Protein AF-A0A1B6HG08-F1 (afdb_monomer)

InterPro domains:
  IPR019142 Dymeclin [PTHR12895] (1-104)

Solvent-accessible surface area (backbone atoms only — not comparable to full-atom values): 7081 Å² total; per-residue (Å²): 114,74,76,80,47,60,74,77,52,55,83,44,61,81,38,80,91,38,37,59,60,51,52,38,52,47,54,52,39,53,51,55,50,54,62,62,67,71,46,96,71,84,64,86,49,64,68,62,50,48,53,49,51,57,58,50,56,74,71,53,68,71,82,76,46,72,78,76,76,81,88,75,82,72,85,78,75,65,96,60,57,58,79,56,49,53,63,50,52,52,50,50,47,62,70,68,62,81,61,86,83,58,76,86,75,58,79,85,126

Radius of gyration: 30.56 Å; Cα contacts (8 Å, |Δi|>4): 33; chains: 1; bounding box: 68×30×74 Å

Structure (mmCIF, N/CA/C/O backbone):
data_AF-A0A1B6HG08-F1
#
_entry.id   AF-A0A1B6HG08-F1
#
loop_
_atom_site.group_PDB
_atom_site.id
_atom_site.type_symbol
_atom_site.label_atom_id
_atom_site.label_alt_id
_atom_site.label_comp_id
_atom_site.label_asym_id
_atom_site.label_entity_id
_atom_site.label_seq_id
_atom_site.pdbx_PDB_ins_code
_atom_site.Cartn_x
_atom_site.Cartn_y
_atom_site.Cartn_z
_atom_site.occupancy
_atom_site.B_iso_or_equiv
_atom_site.auth_seq_id
_atom_site.auth_comp_id
_atom_site.auth_asym_id
_atom_site.auth_atom_id
_atom_site.pdbx_PDB_model_num
ATOM 1 N N . THR A 1 1 ? -8.265 16.371 12.801 1.00 56.09 1 THR A N 1
ATOM 2 C CA . THR A 1 1 ? -7.610 15.040 12.793 1.00 56.09 1 THR A CA 1
ATOM 3 C C . THR A 1 1 ? -7.987 14.287 11.524 1.00 56.09 1 THR A C 1
ATOM 5 O O . THR A 1 1 ? -9.063 14.560 11.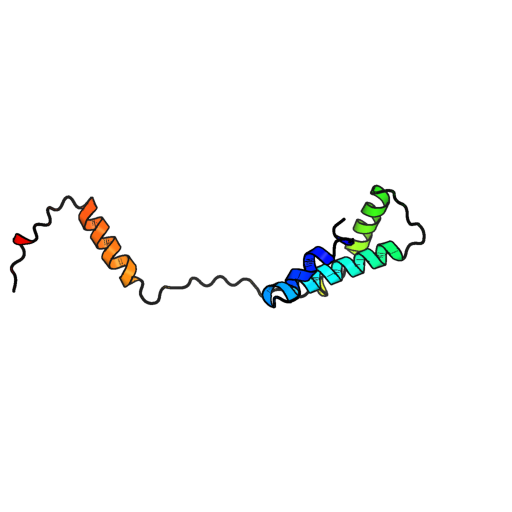004 1.00 56.09 1 THR A O 1
ATOM 8 N N . LEU A 1 2 ? -7.140 13.380 11.009 1.00 61.50 2 LEU A N 1
ATOM 9 C CA . LEU A 1 2 ? -7.411 12.582 9.790 1.00 61.50 2 LEU A CA 1
ATOM 10 C C . LEU A 1 2 ? -8.718 11.769 9.856 1.00 61.50 2 LEU A C 1
ATOM 12 O O . LEU A 1 2 ? -9.329 11.545 8.819 1.00 61.50 2 LEU A O 1
ATOM 16 N N . LEU A 1 3 ? -9.183 11.434 11.067 1.00 65.19 3 LEU A N 1
ATOM 17 C CA . LEU A 1 3 ? -10.488 10.813 11.350 1.00 65.19 3 LEU A CA 1
ATOM 18 C C . LEU A 1 3 ? -11.661 11.466 10.594 1.00 65.19 3 LEU A C 1
ATOM 20 O O . LEU A 1 3 ? -12.536 10.767 10.101 1.00 65.19 3 LEU A O 1
ATOM 24 N N . TYR A 1 4 ? -11.644 12.795 10.448 1.00 66.06 4 TYR A N 1
ATOM 25 C CA . TYR A 1 4 ? -12.729 13.555 9.815 1.00 66.06 4 TYR A CA 1
ATOM 26 C C . TYR A 1 4 ? -12.469 13.896 8.341 1.00 66.06 4 TYR A C 1
ATOM 28 O O . TYR A 1 4 ? -13.298 14.527 7.698 1.00 66.06 4 TYR A O 1
ATOM 36 N N . LYS A 1 5 ? -11.314 13.509 7.784 1.00 79.75 5 LYS A N 1
ATOM 37 C CA . LYS A 1 5 ? -10.897 13.862 6.417 1.00 79.75 5 LYS A CA 1
ATOM 38 C C . LYS A 1 5 ? -10.975 12.668 5.460 1.00 79.75 5 LYS A C 1
ATOM 40 O O . LYS A 1 5 ? -10.092 12.494 4.625 1.00 79.75 5 LYS A O 1
ATOM 45 N N . ARG A 1 6 ? -12.034 11.854 5.557 1.00 77.69 6 ARG A N 1
ATOM 46 C CA . ARG A 1 6 ? -12.220 10.649 4.716 1.00 77.69 6 ARG A CA 1
ATOM 47 C C . ARG A 1 6 ? -12.223 10.961 3.218 1.00 77.69 6 ARG A C 1
ATOM 49 O O . ARG A 1 6 ? -11.655 10.200 2.445 1.00 77.69 6 ARG A O 1
ATOM 56 N N . GLN A 1 7 ? -12.746 12.128 2.848 1.00 84.44 7 GLN A N 1
ATOM 57 C CA . GLN A 1 7 ? -12.769 12.645 1.476 1.00 84.44 7 GLN A CA 1
ATOM 58 C C . GLN A 1 7 ? -11.387 12.724 0.805 1.00 84.44 7 GLN A C 1
ATOM 60 O O . GLN A 1 7 ? -11.285 12.654 -0.412 1.00 84.44 7 GLN A O 1
ATOM 65 N N . VAL A 1 8 ? -10.296 12.815 1.578 1.00 87.81 8 VAL A N 1
ATOM 66 C CA . VAL A 1 8 ? -8.929 12.810 1.023 1.00 87.81 8 VAL A CA 1
ATOM 67 C C . VAL A 1 8 ? -8.604 11.472 0.348 1.00 87.81 8 VAL A C 1
ATOM 69 O O . VAL A 1 8 ? -7.777 11.430 -0.556 1.00 87.81 8 VAL A O 1
ATOM 72 N N . PHE A 1 9 ? -9.268 10.387 0.755 1.00 86.50 9 PHE A N 1
ATOM 73 C CA . PHE A 1 9 ? -9.046 9.048 0.214 1.00 86.50 9 PHE A CA 1
ATOM 74 C C . PHE A 1 9 ? -10.009 8.675 -0.920 1.00 86.50 9 PHE A C 1
ATOM 76 O O . PHE A 1 9 ? -9.778 7.671 -1.587 1.00 86.50 9 PHE A O 1
ATOM 83 N N . GLU A 1 10 ? -11.064 9.461 -1.166 1.00 85.06 10 GLU A N 1
ATOM 84 C CA . GLU A 1 10 ? -12.058 9.190 -2.219 1.00 85.06 10 GLU A CA 1
ATOM 85 C C . GLU A 1 10 ? -11.455 9.043 -3.623 1.00 85.06 10 GLU A C 1
ATOM 87 O O . GLU A 1 10 ? -11.799 8.065 -4.290 1.00 85.06 10 GLU A O 1
ATOM 92 N N . PRO A 1 11 ? -10.513 9.904 -4.071 1.00 88.88 11 PRO A N 1
ATOM 93 C CA . PRO A 1 11 ? -9.940 9.786 -5.414 1.00 88.88 11 PRO A CA 1
ATOM 94 C C . PRO A 1 11 ? -9.224 8.454 -5.656 1.00 88.88 11 PRO A C 1
ATOM 96 O O . PRO A 1 11 ? -9.160 7.977 -6.784 1.00 88.88 11 PRO A O 1
ATOM 99 N N . PHE A 1 12 ? -8.701 7.840 -4.595 1.00 87.50 12 PHE A N 1
ATOM 100 C CA . PHE A 1 12 ? -7.910 6.618 -4.681 1.00 87.50 12 PHE A CA 1
ATOM 101 C C . PHE A 1 12 ? -8.772 5.347 -4.617 1.00 87.50 12 PHE A C 1
ATOM 103 O O . PHE A 1 12 ? -8.273 4.264 -4.899 1.00 87.50 12 PHE A O 1
ATOM 110 N N . GLN A 1 13 ? -10.064 5.442 -4.265 1.00 82.75 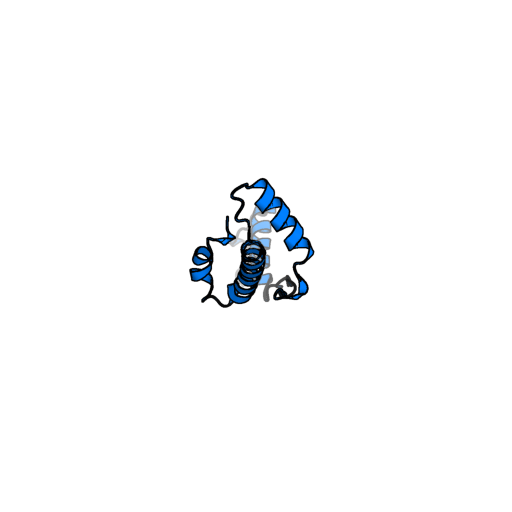13 GLN A N 1
ATOM 111 C CA . GLN A 1 13 ? -10.939 4.267 -4.104 1.00 82.75 13 GLN A CA 1
ATOM 112 C C . GLN A 1 13 ? -11.142 3.487 -5.405 1.00 82.75 13 GLN A C 1
ATOM 114 O O . GLN A 1 13 ? -11.381 2.279 -5.375 1.00 82.75 13 GLN A O 1
ATOM 119 N N . GLN A 1 14 ? -11.073 4.184 -6.540 1.00 85.44 14 GLN A N 1
ATOM 120 C CA . GLN A 1 14 ? -11.280 3.582 -7.854 1.00 85.44 14 GLN A CA 1
ATOM 121 C C . GLN A 1 14 ? -10.031 2.887 -8.399 1.00 85.44 14 GLN A C 1
ATOM 123 O O . GLN A 1 14 ? -10.146 2.110 -9.342 1.00 85.44 14 GLN A O 1
ATOM 128 N N . ASP A 1 15 ? -8.860 3.134 -7.812 1.00 90.88 15 ASP A N 1
ATOM 129 C CA . ASP A 1 15 ? -7.612 2.525 -8.250 1.00 90.88 15 ASP A CA 1
ATOM 130 C C . ASP A 1 15 ? -7.413 1.166 -7.549 1.00 90.88 15 ASP A C 1
ATOM 132 O O . ASP A 1 15 ? -7.272 1.119 -6.318 1.00 90.88 15 ASP A O 1
ATOM 136 N N . PRO A 1 16 ? -7.370 0.049 -8.303 1.00 89.19 16 PRO A N 1
ATOM 137 C CA . PRO A 1 16 ? -7.111 -1.278 -7.751 1.00 89.19 16 PRO A CA 1
ATOM 138 C C . PRO A 1 16 ? -5.831 -1.356 -6.909 1.00 89.19 16 PRO A C 1
ATOM 140 O O . PRO A 1 16 ? -5.790 -2.128 -5.953 1.00 89.19 16 PRO A O 1
ATOM 143 N N . ALA A 1 17 ? -4.810 -0.546 -7.214 1.00 88.06 17 ALA A N 1
ATOM 144 C CA . ALA A 1 17 ? -3.548 -0.530 -6.479 1.00 88.06 17 ALA A CA 1
ATOM 145 C C . ALA A 1 17 ? -3.698 -0.020 -5.035 1.00 88.06 17 ALA A C 1
ATOM 147 O O . ALA A 1 17 ? -2.919 -0.403 -4.162 1.00 88.06 17 ALA A O 1
ATOM 148 N N . PHE A 1 18 ? -4.703 0.819 -4.762 1.00 90.50 18 PHE A N 1
ATOM 149 C CA . PHE A 1 18 ? -4.911 1.424 -3.444 1.00 90.50 18 PHE A CA 1
ATOM 150 C C . PHE A 1 18 ? -6.083 0.821 -2.665 1.00 90.50 18 PHE A C 1
ATOM 152 O O . PHE A 1 18 ? -6.240 1.143 -1.485 1.00 90.50 18 PHE A O 1
ATOM 159 N N . GLN A 1 19 ? -6.882 -0.071 -3.263 1.00 89.88 19 GLN A N 1
ATOM 160 C CA . GLN A 1 19 ? -8.092 -0.603 -2.624 1.00 89.88 19 GLN A CA 1
ATOM 161 C C . GLN A 1 19 ? -7.838 -1.210 -1.240 1.00 89.88 19 GLN A C 1
ATOM 163 O O . GLN A 1 19 ? -8.520 -0.839 -0.284 1.00 89.88 19 GLN A O 1
ATOM 168 N N . ASP A 1 20 ? -6.839 -2.084 -1.100 1.00 90.88 20 ASP A N 1
ATOM 169 C CA . ASP A 1 20 ? -6.536 -2.734 0.183 1.00 90.88 20 ASP A CA 1
ATOM 170 C C . ASP A 1 20 ? -6.055 -1.729 1.245 1.00 90.88 20 ASP A C 1
ATOM 172 O O . ASP A 1 20 ? -6.466 -1.793 2.407 1.00 90.88 20 ASP A O 1
ATOM 176 N N . VAL A 1 21 ? -5.232 -0.750 0.848 1.00 92.00 21 VAL A N 1
ATOM 177 C CA . VAL A 1 21 ? -4.750 0.322 1.740 1.00 92.00 21 VAL A CA 1
ATOM 178 C C . VAL A 1 21 ? -5.915 1.177 2.227 1.00 92.00 21 VAL A C 1
ATOM 180 O O . VAL A 1 21 ? -6.031 1.448 3.422 1.00 92.00 21 VAL A O 1
ATOM 183 N N . ILE A 1 22 ? -6.809 1.577 1.326 1.00 91.81 22 ILE A N 1
ATOM 184 C CA . ILE A 1 22 ? -7.948 2.432 1.662 1.00 91.81 22 ILE A CA 1
ATOM 185 C C . ILE A 1 22 ? -8.959 1.684 2.528 1.00 91.81 22 ILE A C 1
ATOM 187 O O . ILE A 1 22 ? -9.489 2.263 3.476 1.00 91.81 22 ILE A O 1
ATOM 191 N N . GLN A 1 23 ? -9.206 0.399 2.259 1.00 91.19 23 GLN A N 1
ATOM 192 C CA . GLN A 1 23 ? -10.044 -0.439 3.121 1.00 91.19 23 GLN A CA 1
ATOM 193 C C . GLN A 1 23 ? -9.482 -0.509 4.544 1.00 91.19 23 GLN A C 1
ATOM 195 O O . GLN A 1 23 ? -10.224 -0.305 5.506 1.00 91.19 23 GLN A O 1
ATOM 200 N N . ASN A 1 24 ? -8.172 -0.719 4.682 1.00 93.19 24 ASN A N 1
ATOM 201 C CA . ASN A 1 24 ? -7.493 -0.723 5.975 1.00 93.19 24 ASN A CA 1
ATOM 202 C C . ASN A 1 24 ? -7.628 0.617 6.709 1.00 93.19 24 ASN A C 1
ATOM 204 O O . ASN A 1 24 ? -8.009 0.640 7.880 1.00 93.19 24 ASN A O 1
ATOM 208 N N . ILE A 1 25 ? -7.372 1.733 6.019 1.00 91.56 25 ILE A N 1
ATOM 209 C CA . ILE A 1 25 ? -7.513 3.085 6.580 1.00 91.56 25 ILE A CA 1
ATOM 210 C C . ILE A 1 25 ? -8.954 3.335 7.037 1.00 91.56 25 ILE A C 1
ATOM 212 O O . ILE A 1 25 ? -9.169 3.825 8.146 1.00 91.56 25 ILE A O 1
ATOM 216 N N . ASN A 1 26 ? -9.945 2.971 6.222 1.00 90.44 26 ASN A N 1
ATOM 217 C CA . ASN A 1 26 ? -11.351 3.129 6.576 1.00 90.44 26 ASN A CA 1
ATOM 218 C C . ASN A 1 26 ? -11.726 2.312 7.811 1.00 90.44 26 ASN A C 1
ATOM 220 O O . ASN A 1 26 ? -12.361 2.856 8.707 1.00 90.44 26 ASN A O 1
ATOM 224 N N . MET A 1 27 ? -11.273 1.060 7.904 1.00 92.25 27 MET A N 1
ATOM 225 C CA . MET A 1 27 ? -11.565 0.205 9.054 1.00 92.25 27 MET A CA 1
ATOM 226 C C . MET A 1 27 ? -11.006 0.784 10.360 1.00 92.25 27 MET A C 1
ATOM 228 O O . MET A 1 27 ? -11.674 0.745 11.394 1.00 92.25 27 MET A O 1
ATOM 232 N N . VAL A 1 28 ? -9.798 1.353 10.302 1.00 92.06 28 VAL A N 1
ATOM 233 C CA . VAL A 1 28 ? -9.181 2.061 11.429 1.00 92.06 28 VAL A CA 1
ATOM 234 C C . VAL A 1 28 ? -10.021 3.283 11.800 1.00 92.06 28 VAL A C 1
ATOM 236 O O . VAL A 1 28 ? -10.403 3.432 12.960 1.00 92.06 28 VAL A O 1
ATOM 239 N N . ILE A 1 29 ? -10.361 4.135 10.826 1.00 90.12 29 ILE A N 1
ATOM 240 C CA . ILE A 1 29 ? -11.179 5.332 11.063 1.00 90.12 29 ILE A CA 1
ATOM 241 C C . ILE A 1 29 ? -12.524 4.956 11.696 1.00 90.12 29 ILE A C 1
ATOM 243 O O . ILE A 1 29 ? -12.879 5.535 12.717 1.00 90.12 29 ILE A O 1
ATOM 247 N N . ASP A 1 30 ? -13.238 3.967 11.157 1.00 90.06 30 ASP A N 1
ATOM 248 C CA . ASP A 1 30 ? -14.539 3.527 11.679 1.00 90.06 30 ASP A CA 1
ATOM 249 C C . ASP A 1 30 ? -14.454 3.048 13.126 1.00 90.06 30 ASP A C 1
ATOM 251 O O . ASP A 1 30 ? -15.283 3.411 13.963 1.00 90.06 30 ASP A O 1
ATOM 255 N N . PHE A 1 31 ? -13.428 2.264 13.454 1.00 91.56 31 PHE A N 1
ATOM 256 C CA . PHE A 1 31 ? -13.243 1.775 14.812 1.00 91.56 31 PHE A CA 1
ATOM 257 C C . PHE A 1 31 ? -13.005 2.909 15.801 1.00 91.56 31 PHE A C 1
ATOM 259 O O . PHE A 1 31 ? -13.706 2.989 16.812 1.00 91.56 31 PHE A O 1
ATOM 266 N N . PHE A 1 32 ? -12.060 3.802 15.512 1.00 89.38 32 PHE A N 1
ATOM 267 C CA . PHE A 1 32 ? -11.747 4.905 16.416 1.00 89.38 32 PHE A CA 1
ATOM 268 C C . PHE A 1 32 ? -12.897 5.910 16.512 1.00 89.38 32 PHE A C 1
ATOM 270 O O . PHE A 1 32 ? -13.199 6.356 17.616 1.00 89.38 32 PHE A O 1
ATOM 277 N N . THR A 1 33 ? -13.600 6.198 15.414 1.00 87.81 33 THR A N 1
ATOM 278 C CA . THR A 1 33 ? -14.821 7.018 15.436 1.00 87.81 33 THR A CA 1
ATOM 279 C C . THR A 1 33 ? -15.882 6.386 16.339 1.00 87.81 33 THR A C 1
ATOM 281 O O . THR A 1 33 ? -16.352 7.039 17.265 1.00 87.81 33 THR A O 1
ATOM 284 N N . SER A 1 34 ? -16.163 5.085 16.193 1.00 88.44 34 SER A N 1
ATOM 285 C CA . SER A 1 34 ? -17.160 4.396 17.031 1.00 88.44 34 SER A CA 1
ATOM 286 C C . SER A 1 34 ? -16.799 4.360 18.523 1.00 88.44 34 SER A C 1
ATOM 288 O O . SER A 1 34 ? -17.681 4.373 19.382 1.00 88.44 34 SER A O 1
ATOM 290 N N . LYS A 1 35 ? -15.501 4.309 18.852 1.00 87.06 35 LYS A N 1
ATOM 291 C CA . LYS A 1 35 ? -15.008 4.344 20.237 1.00 87.06 35 LYS A CA 1
ATOM 292 C C . LYS A 1 35 ? -15.126 5.737 20.843 1.00 87.06 35 LYS A C 1
ATOM 294 O O . LYS A 1 35 ? -15.417 5.843 22.027 1.00 87.06 35 LYS A O 1
ATOM 299 N N . LEU A 1 36 ? -14.934 6.778 20.036 1.00 82.81 36 LEU A N 1
ATOM 300 C CA . LEU A 1 36 ? -15.089 8.166 20.460 1.00 82.81 36 LEU A CA 1
ATOM 301 C C . LEU A 1 36 ? -16.566 8.581 20.582 1.00 82.81 36 LEU A C 1
ATOM 303 O O . LEU A 1 36 ? -16.880 9.393 21.445 1.00 82.81 36 LEU A O 1
ATOM 307 N N . GLU A 1 37 ? -17.464 8.018 19.767 1.00 80.69 37 GLU A N 1
ATOM 308 C CA . GLU A 1 37 ? -18.911 8.301 19.799 1.00 80.69 37 GLU A CA 1
ATOM 309 C C . GLU A 1 37 ? -19.663 7.568 20.921 1.00 80.69 37 GLU A C 1
ATOM 311 O O . GLU A 1 37 ? -20.685 8.059 21.395 1.00 80.69 37 GLU A O 1
ATOM 316 N N . LYS A 1 38 ? -19.183 6.395 21.358 1.00 71.75 38 LYS A N 1
ATOM 317 C CA . LYS A 1 38 ? -19.862 5.562 22.370 1.00 71.75 38 LYS A CA 1
ATOM 318 C C . LYS A 1 38 ? -19.837 6.114 23.796 1.00 71.75 38 LYS A C 1
ATOM 320 O O . LYS A 1 38 ? -20.574 5.601 24.633 1.00 71.75 38 LYS A O 1
ATOM 325 N N . GLU A 1 39 ? -18.999 7.099 24.097 1.00 64.81 39 GLU A N 1
ATOM 326 C CA . GLU A 1 39 ? -18.910 7.680 25.438 1.00 64.81 39 GLU A CA 1
ATOM 327 C C . GLU A 1 39 ? -19.662 9.018 25.490 1.00 64.81 39 GLU A C 1
ATOM 329 O O . GLU A 1 39 ? -19.299 9.972 24.807 1.00 64.81 39 GLU A O 1
ATOM 334 N N . GLU A 1 40 ? -20.695 9.094 26.341 1.00 54.31 40 GLU A N 1
ATOM 335 C CA . GLU A 1 40 ? -21.654 10.213 26.491 1.00 54.31 40 GLU A CA 1
ATOM 336 C C . GLU A 1 40 ? -21.022 11.588 26.781 1.00 54.31 40 GLU A C 1
ATOM 338 O O . GLU A 1 40 ? -21.688 12.618 26.710 1.00 54.31 40 GLU A O 1
ATOM 343 N N . SER A 1 41 ? -19.727 11.640 27.094 1.00 56.81 41 SER A N 1
ATOM 344 C CA . SER A 1 41 ? -18.999 12.881 27.343 1.00 56.81 41 SER A CA 1
ATOM 345 C C . SER A 1 41 ? -18.137 13.238 26.134 1.00 56.81 41 SER A C 1
ATOM 347 O O . SER A 1 41 ? -16.971 12.829 26.050 1.00 56.81 41 SER A O 1
ATOM 349 N N . GLN A 1 42 ? -18.690 14.047 25.224 1.00 65.56 42 GLN A N 1
ATOM 350 C CA . GLN A 1 42 ? -17.946 14.778 24.190 1.00 65.56 42 GLN A CA 1
ATOM 351 C C . GLN A 1 42 ? -17.027 15.830 24.842 1.00 65.56 42 GLN A C 1
ATOM 353 O O . GLN A 1 42 ? -17.216 17.035 24.695 1.00 65.56 42 GLN A O 1
ATOM 358 N N . SER A 1 43 ? -16.039 15.394 25.626 1.00 64.50 43 SER A N 1
ATOM 359 C CA . SER A 1 43 ? -14.999 16.286 26.124 1.00 64.50 43 SER A CA 1
ATOM 360 C C . SER A 1 43 ? -14.212 16.810 24.925 1.00 64.50 43 SER A C 1
ATOM 362 O O . SER A 1 43 ? -13.571 16.036 24.214 1.00 64.50 43 SER A O 1
ATOM 364 N N . THR A 1 44 ? -14.237 18.120 24.710 1.00 69.38 44 THR A N 1
ATOM 365 C CA . THR A 1 44 ? -13.433 18.815 23.693 1.00 69.38 44 THR A CA 1
ATOM 366 C C . THR A 1 44 ? -11.960 18.956 24.086 1.00 69.38 44 THR A C 1
ATOM 368 O O . THR A 1 44 ? -11.162 19.453 23.291 1.00 69.38 44 THR A O 1
ATOM 371 N N . ASP A 1 45 ? -11.579 18.501 25.286 1.00 83.44 45 ASP A N 1
ATOM 372 C CA . ASP A 1 45 ? -10.189 18.465 25.736 1.00 83.44 45 ASP A CA 1
ATOM 373 C C . ASP A 1 45 ? -9.377 17.439 24.932 1.00 83.44 45 ASP A C 1
ATOM 375 O O . ASP A 1 45 ? -9.642 16.233 24.934 1.00 83.44 45 ASP A O 1
ATOM 379 N N . VAL A 1 46 ? -8.340 17.942 24.268 1.00 83.00 46 VAL A N 1
ATOM 380 C CA . VAL A 1 46 ? -7.418 17.171 23.435 1.00 83.00 46 VAL A CA 1
ATOM 381 C C . VAL A 1 46 ? -6.717 16.064 24.225 1.00 83.00 46 VAL A C 1
ATOM 383 O O . VAL A 1 46 ? -6.522 14.979 23.682 1.00 83.00 46 VAL A O 1
ATOM 386 N N . ASN A 1 47 ? -6.360 16.292 25.492 1.00 86.19 47 ASN A N 1
ATOM 387 C CA . ASN A 1 47 ? -5.661 15.295 26.307 1.00 86.19 47 ASN A CA 1
ATOM 388 C C . ASN A 1 47 ? -6.561 14.101 26.628 1.00 86.19 47 ASN A C 1
ATOM 390 O O . ASN A 1 47 ? -6.109 12.956 26.597 1.00 86.19 47 ASN A O 1
ATOM 394 N N . VAL A 1 48 ? -7.845 14.366 26.880 1.00 83.25 48 VAL A N 1
ATOM 395 C CA . VAL A 1 48 ? -8.850 13.326 27.127 1.00 83.25 48 VAL A CA 1
ATOM 396 C C . VAL A 1 48 ? -9.129 12.543 25.845 1.00 83.25 48 VAL A C 1
ATOM 398 O O . VAL A 1 48 ? -9.179 11.317 25.861 1.00 83.25 48 VAL A O 1
ATOM 401 N N . VAL A 1 49 ? -9.236 13.222 24.700 1.00 83.38 49 VAL A N 1
ATOM 402 C CA . VAL A 1 49 ? -9.380 12.543 23.402 1.00 83.38 49 VAL A CA 1
ATOM 403 C C . VAL A 1 49 ? -8.146 11.689 23.085 1.00 83.38 49 VAL A C 1
ATOM 405 O O . VAL A 1 49 ? -8.285 10.558 22.623 1.00 83.38 49 VAL A O 1
ATOM 408 N N . MET A 1 50 ? -6.939 12.188 23.361 1.00 85.69 50 MET A N 1
ATOM 409 C CA . MET A 1 50 ? -5.696 11.452 23.122 1.00 85.69 50 MET A CA 1
ATOM 410 C C . MET A 1 50 ? -5.596 10.196 23.995 1.00 85.69 50 MET A C 1
ATOM 412 O O . MET A 1 50 ? -5.286 9.122 23.477 1.00 85.69 50 MET A O 1
ATOM 416 N N . SER A 1 51 ? -5.888 10.297 25.294 1.00 87.81 51 SER A N 1
ATOM 417 C CA . SER A 1 51 ? -5.847 9.139 26.196 1.00 87.81 51 SER A CA 1
ATOM 418 C C . SER A 1 51 ? -6.873 8.073 25.798 1.00 87.81 51 SER A C 1
ATOM 420 O O . SER A 1 51 ? -6.558 6.882 25.803 1.00 87.81 51 SER A O 1
ATOM 422 N N . ARG A 1 52 ? -8.061 8.485 25.337 1.00 85.25 52 ARG A N 1
ATOM 423 C CA . ARG A 1 52 ? -9.071 7.578 24.764 1.00 85.25 52 ARG A CA 1
ATOM 424 C C . ARG A 1 52 ? -8.572 6.865 23.513 1.00 85.25 52 ARG A C 1
ATOM 426 O O . ARG A 1 52 ? -8.730 5.651 23.397 1.00 85.25 52 ARG A O 1
ATOM 433 N N . VAL A 1 53 ? -7.941 7.587 22.584 1.00 87.88 53 VAL A N 1
ATOM 434 C CA . VAL A 1 53 ? -7.351 6.981 21.378 1.00 87.88 53 VAL A CA 1
ATOM 435 C C . VAL A 1 53 ? -6.289 5.951 21.763 1.00 87.88 53 VAL A C 1
ATOM 437 O O . VAL A 1 53 ? -6.290 4.848 21.222 1.00 87.88 53 VAL A O 1
ATOM 440 N N . GLN A 1 54 ? -5.428 6.257 22.735 1.00 90.75 54 GLN A N 1
ATOM 441 C CA . GLN A 1 54 ? -4.420 5.313 23.225 1.00 90.75 54 GLN A CA 1
ATOM 442 C C . GLN A 1 54 ? -5.051 4.048 23.823 1.00 90.75 54 GLN A C 1
ATOM 444 O O . GLN A 1 54 ? -4.614 2.942 23.511 1.00 90.75 54 GLN A O 1
ATOM 449 N N . GLN A 1 55 ? -6.110 4.183 24.625 1.00 90.69 55 GLN A N 1
ATOM 450 C CA . GLN A 1 55 ? -6.825 3.034 25.190 1.00 90.69 55 GLN A CA 1
ATOM 451 C C . GLN A 1 55 ? -7.522 2.190 24.115 1.00 90.69 55 GLN A C 1
ATOM 453 O O . GLN A 1 55 ? -7.433 0.962 24.131 1.00 90.69 55 GLN A O 1
ATOM 458 N N . ALA A 1 56 ? -8.189 2.834 23.155 1.00 90.62 56 ALA A N 1
ATOM 459 C CA . ALA A 1 56 ? -8.841 2.148 22.046 1.00 90.62 56 ALA A CA 1
ATOM 460 C C . ALA A 1 56 ? -7.829 1.409 21.156 1.00 90.62 56 ALA A C 1
ATOM 462 O O . ALA A 1 56 ? -8.128 0.313 20.685 1.00 90.62 56 ALA A O 1
ATOM 463 N N . ALA A 1 57 ? -6.621 1.954 20.978 1.00 92.12 57 ALA A N 1
ATOM 464 C CA . ALA A 1 57 ? -5.566 1.329 20.185 1.00 92.12 57 ALA A CA 1
ATOM 465 C C . ALA A 1 57 ? -5.123 -0.033 20.742 1.00 92.12 57 ALA A C 1
ATOM 467 O O . ALA A 1 57 ? -4.815 -0.929 19.964 1.00 92.12 57 ALA A O 1
ATOM 468 N N . ILE A 1 58 ? -5.164 -0.230 22.065 1.00 92.94 58 ILE A N 1
ATOM 469 C CA . ILE A 1 58 ? -4.853 -1.525 22.699 1.00 92.94 58 ILE A CA 1
ATOM 470 C C . ILE A 1 58 ? -5.897 -2.588 22.324 1.00 92.94 58 ILE A C 1
ATOM 472 O O . ILE A 1 58 ? -5.581 -3.767 22.204 1.00 92.94 58 ILE A O 1
ATOM 476 N N . GLN A 1 59 ? -7.148 -2.172 22.125 1.00 91.56 59 GLN A N 1
ATOM 477 C CA . GLN A 1 59 ? -8.259 -3.057 21.770 1.00 91.56 59 GLN A CA 1
ATOM 478 C C . GLN A 1 59 ? -8.403 -3.252 20.255 1.00 91.56 59 GLN A C 1
ATOM 480 O O . GLN A 1 59 ? -9.315 -3.959 19.824 1.00 91.56 59 GLN A O 1
ATOM 485 N N . TRP A 1 60 ? -7.576 -2.590 19.441 1.00 93.25 60 TRP A N 1
ATOM 486 C CA . TRP A 1 60 ? -7.689 -2.641 17.990 1.00 93.25 60 TRP A CA 1
ATOM 487 C C . TRP A 1 60 ? -7.272 -4.026 17.463 1.00 93.25 60 TRP A C 1
ATOM 489 O O . TRP A 1 60 ? -6.114 -4.418 17.622 1.00 93.25 60 TRP A O 1
ATOM 499 N N . PRO A 1 61 ? -8.175 -4.775 16.802 1.00 91.81 61 PRO A N 1
ATOM 500 C CA . PRO A 1 61 ? -7.853 -6.081 16.234 1.00 91.81 61 PRO A CA 1
ATOM 501 C C . PRO A 1 61 ? -7.050 -5.927 14.933 1.00 91.81 61 PRO A C 1
ATOM 503 O O . PRO A 1 61 ? -7.603 -5.971 13.831 1.00 91.81 61 PRO A O 1
ATOM 506 N N . THR A 1 62 ? -5.732 -5.768 15.058 1.00 89.94 62 THR A N 1
ATOM 507 C CA . THR A 1 62 ? -4.788 -5.602 13.935 1.00 89.94 62 THR A CA 1
ATOM 508 C C . THR A 1 62 ? -4.884 -6.710 12.885 1.00 89.94 62 THR A C 1
ATOM 510 O O . THR A 1 62 ? -4.654 -6.458 11.706 1.00 89.94 62 THR A O 1
ATOM 513 N N . GLU A 1 63 ? -5.296 -7.914 13.281 1.00 91.94 63 GLU A N 1
ATOM 514 C CA . GLU A 1 63 ? -5.490 -9.070 12.399 1.00 91.94 63 GLU A CA 1
ATOM 515 C C . GLU A 1 63 ? -6.585 -8.877 11.340 1.00 91.94 63 GLU A C 1
ATOM 517 O O . GLU A 1 63 ? -6.595 -9.584 10.334 1.00 91.94 63 GLU A O 1
ATOM 522 N N . ARG A 1 64 ? -7.504 -7.919 11.537 1.00 90.81 64 ARG A N 1
ATOM 523 C CA . ARG A 1 64 ? -8.573 -7.619 10.569 1.00 90.81 64 ARG A CA 1
ATOM 524 C C . ARG A 1 64 ? -8.081 -6.839 9.352 1.00 90.81 64 ARG A C 1
ATOM 526 O O . ARG A 1 64 ? -8.821 -6.729 8.375 1.00 90.81 64 ARG A O 1
ATOM 533 N N . LEU A 1 65 ? -6.868 -6.290 9.409 1.00 93.44 65 LEU A N 1
ATOM 534 C CA . LEU A 1 65 ? -6.279 -5.556 8.297 1.00 93.44 65 LEU A CA 1
ATOM 535 C C . LEU A 1 65 ? -5.957 -6.506 7.137 1.00 93.44 65 LEU A C 1
ATOM 537 O O . LEU A 1 65 ? -5.392 -7.586 7.322 1.00 93.44 65 LEU A O 1
ATOM 541 N N . LYS A 1 66 ? -6.274 -6.070 5.917 1.00 92.06 66 LYS A N 1
ATOM 542 C CA . LYS A 1 66 ? -5.790 -6.676 4.678 1.00 92.06 66 LYS A CA 1
ATOM 543 C C . LYS A 1 66 ? -4.270 -6.737 4.727 1.00 92.06 66 LYS A C 1
ATOM 545 O O . LYS A 1 66 ? -3.608 -5.714 4.921 1.00 92.06 66 LYS A O 1
ATOM 550 N N . LYS A 1 67 ? -3.730 -7.944 4.575 1.00 90.38 67 LYS A N 1
ATOM 551 C CA . LYS A 1 67 ? -2.290 -8.173 4.501 1.00 90.38 67 LYS A CA 1
ATOM 552 C C . LYS A 1 67 ? -1.828 -7.867 3.088 1.00 90.38 67 LYS A C 1
ATOM 554 O O . LYS A 1 67 ? -2.396 -8.388 2.132 1.00 90.38 67 LYS A O 1
ATOM 559 N N . PHE A 1 68 ? -0.787 -7.057 2.977 1.00 86.81 68 PHE A N 1
ATOM 560 C CA . PHE A 1 68 ? -0.114 -6.862 1.705 1.00 86.81 68 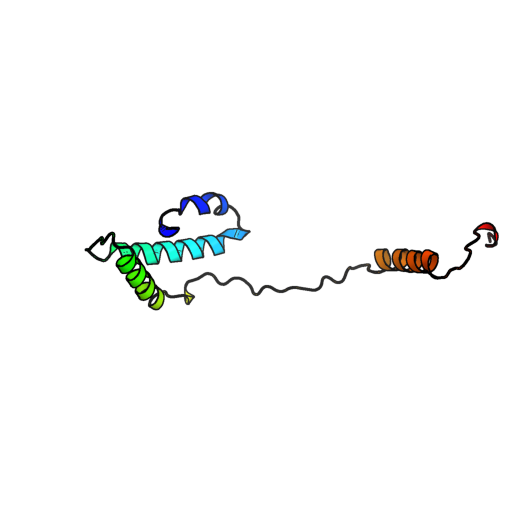PHE A CA 1
ATOM 561 C C . PHE A 1 68 ? 0.723 -8.097 1.376 1.00 86.81 68 PHE A C 1
ATOM 563 O O . PHE A 1 68 ? 1.229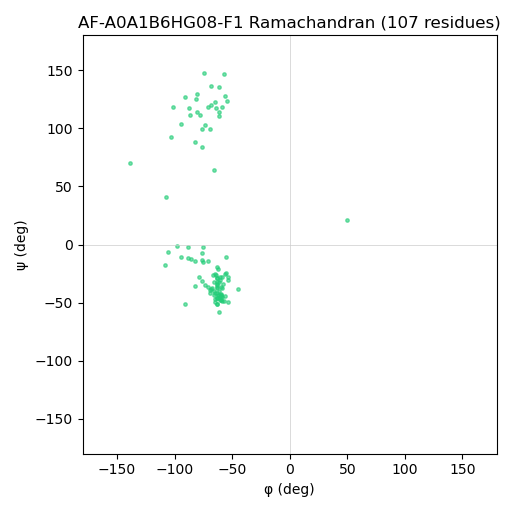 -8.753 2.296 1.00 86.81 68 PHE A O 1
ATOM 570 N N . PRO A 1 69 ? 0.866 -8.437 0.087 1.00 83.88 69 PRO A N 1
ATOM 571 C CA . PRO A 1 69 ? 1.819 -9.454 -0.316 1.00 83.88 69 PRO A CA 1
ATOM 572 C C . PRO A 1 69 ? 3.217 -9.060 0.166 1.00 83.88 69 PRO A C 1
ATOM 574 O O . PRO A 1 69 ? 3.559 -7.876 0.221 1.00 83.88 69 PRO A O 1
ATOM 577 N N . GLU A 1 70 ? 4.035 -10.056 0.507 1.00 82.25 70 GLU A N 1
ATOM 578 C CA . GLU A 1 70 ? 5.449 -9.798 0.766 1.00 82.25 70 GLU A CA 1
ATOM 579 C C . GLU A 1 70 ? 6.067 -9.122 -0.455 1.00 82.25 70 GLU A C 1
ATOM 581 O O . GLU A 1 70 ? 5.936 -9.604 -1.585 1.00 82.25 70 GLU A O 1
ATOM 586 N N . LEU A 1 71 ? 6.734 -7.995 -0.213 1.00 81.62 71 LEU A N 1
ATOM 587 C CA . LEU A 1 71 ? 7.424 -7.258 -1.252 1.00 81.62 71 LEU A CA 1
ATOM 588 C C . LEU A 1 71 ? 8.634 -8.080 -1.696 1.00 81.62 71 LEU A C 1
ATOM 590 O O . LEU A 1 71 ? 9.666 -8.121 -1.028 1.00 81.62 71 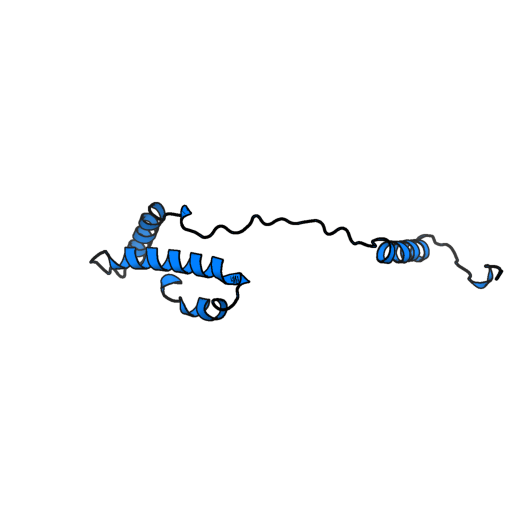LEU A O 1
ATOM 594 N N . LYS A 1 72 ? 8.479 -8.781 -2.815 1.00 78.88 72 LYS A N 1
ATOM 595 C CA . LYS A 1 72 ? 9.539 -9.589 -3.411 1.00 78.88 72 LYS A CA 1
ATOM 596 C C . LYS A 1 72 ? 10.240 -8.755 -4.465 1.00 78.88 72 LYS A C 1
ATOM 598 O O . LYS A 1 72 ? 9.726 -8.566 -5.563 1.00 78.88 72 LYS A O 1
ATOM 603 N N . PHE A 1 73 ? 11.426 -8.271 -4.130 1.00 81.19 73 PHE A N 1
ATOM 604 C CA . PHE A 1 73 ? 12.334 -7.725 -5.124 1.00 81.19 73 PHE A CA 1
ATOM 605 C C . PHE A 1 73 ? 12.999 -8.897 -5.837 1.00 81.19 73 PHE A C 1
ATOM 607 O O . PHE A 1 73 ? 13.772 -9.643 -5.237 1.00 81.19 73 PHE A O 1
ATOM 614 N N . LYS A 1 74 ? 12.664 -9.092 -7.110 1.00 74.56 74 LYS A N 1
ATOM 615 C CA . LYS A 1 74 ? 13.442 -9.962 -7.984 1.00 74.56 74 LYS A CA 1
ATOM 616 C C . LYS A 1 74 ? 14.484 -9.083 -8.664 1.00 74.56 74 LYS A C 1
ATOM 618 O O . LYS A 1 74 ? 14.119 -8.072 -9.261 1.00 74.56 74 LYS A O 1
ATOM 623 N N . TYR A 1 75 ? 15.755 -9.464 -8.581 1.00 73.38 75 TYR A N 1
ATOM 624 C CA . TYR A 1 75 ? 16.744 -8.938 -9.514 1.00 73.38 75 TYR A CA 1
ATOM 625 C C . TYR A 1 75 ? 16.306 -9.378 -10.909 1.00 73.38 75 TYR A C 1
ATOM 627 O O . TYR A 1 75 ? 16.247 -10.573 -11.201 1.00 73.38 75 TYR A O 1
ATOM 635 N N . VAL A 1 76 ? 15.879 -8.417 -11.723 1.00 75.75 76 VAL A N 1
ATOM 636 C CA . VAL A 1 76 ? 15.643 -8.666 -13.139 1.00 75.75 76 VAL A CA 1
ATOM 637 C C . VAL A 1 76 ? 17.030 -8.785 -13.750 1.00 75.75 76 VAL A C 1
ATOM 639 O O . VAL A 1 76 ? 17.746 -7.795 -13.869 1.00 75.75 76 VAL A O 1
ATOM 642 N N . GLU A 1 77 ? 17.448 -10.018 -14.018 1.00 75.69 77 GLU A N 1
ATOM 643 C CA . GLU A 1 77 ? 18.556 -10.248 -14.935 1.00 75.69 77 GLU A CA 1
ATOM 644 C C . GLU A 1 77 ? 18.074 -9.775 -16.308 1.00 75.69 77 GLU A C 1
ATOM 646 O O . GLU A 1 77 ? 17.007 -10.192 -16.760 1.00 75.69 77 GLU A O 1
ATOM 651 N N . GLU A 1 78 ? 18.798 -8.836 -16.915 1.00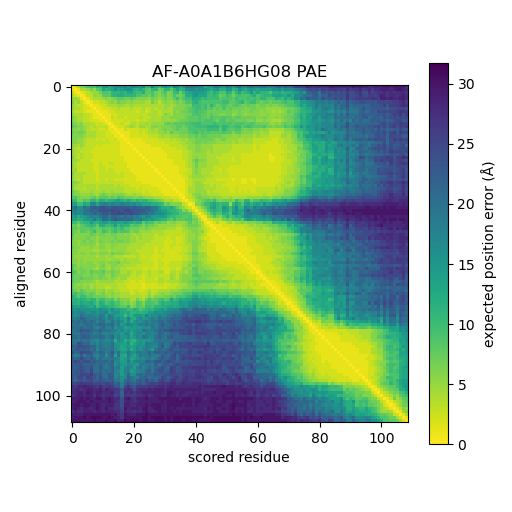 81.50 78 GLU A N 1
ATOM 652 C CA . GLU A 1 78 ? 18.528 -8.421 -18.291 1.00 81.50 78 GLU A CA 1
ATOM 653 C C . GLU A 1 78 ? 18.709 -9.628 -19.214 1.00 81.50 78 GLU A C 1
ATOM 655 O O . GLU A 1 78 ? 19.687 -10.359 -19.073 1.00 81.50 78 GLU A O 1
ATOM 660 N N . ASP A 1 79 ? 17.791 -9.835 -20.163 1.00 86.12 79 ASP A N 1
ATOM 661 C CA . ASP A 1 79 ? 17.836 -10.995 -21.071 1.00 86.12 79 ASP A CA 1
ATOM 662 C C . ASP A 1 79 ? 19.077 -10.971 -21.981 1.00 86.12 79 ASP A C 1
ATOM 664 O O . ASP A 1 79 ? 19.528 -12.013 -22.456 1.00 86.12 79 ASP A O 1
ATOM 668 N N . LYS A 1 80 ? 19.614 -9.771 -22.240 1.00 89.25 80 LYS A N 1
ATOM 669 C CA . LYS A 1 80 ? 20.770 -9.532 -23.110 1.00 89.25 80 LYS A CA 1
ATOM 670 C C . LYS A 1 80 ? 21.718 -8.487 -22.522 1.00 89.25 80 LYS A C 1
ATOM 672 O O . LYS A 1 80 ? 21.820 -7.366 -23.034 1.00 89.25 80 LYS A O 1
ATOM 677 N N . PRO A 1 81 ? 22.424 -8.816 -21.432 1.00 88.38 81 PRO A N 1
ATOM 678 C CA . PRO A 1 81 ? 23.339 -7.882 -20.787 1.00 88.38 81 PRO A CA 1
ATOM 679 C C . PRO A 1 81 ? 24.446 -7.413 -21.753 1.00 88.38 81 PRO A C 1
ATOM 681 O O . PRO A 1 81 ? 24.947 -6.292 -21.648 1.00 88.38 81 PRO A O 1
ATOM 684 N N . GLU A 1 82 ? 24.806 -8.234 -22.738 1.00 91.44 82 GLU A N 1
ATOM 685 C CA . GLU A 1 82 ? 25.815 -7.941 -23.748 1.00 91.44 82 GLU A CA 1
ATOM 686 C C . GLU A 1 82 ? 25.505 -6.713 -24.615 1.00 91.44 82 GLU A C 1
ATOM 688 O O . GLU A 1 82 ? 26.446 -6.018 -25.002 1.00 91.44 82 GLU A O 1
ATOM 693 N N . GLU A 1 83 ? 24.229 -6.392 -24.870 1.00 93.50 83 GLU A N 1
ATOM 694 C CA . GLU A 1 83 ? 23.849 -5.207 -25.657 1.00 93.50 83 GLU A CA 1
ATOM 695 C C . GLU A 1 83 ? 24.293 -3.908 -24.964 1.00 93.50 83 GLU A C 1
ATOM 697 O O . GLU A 1 83 ? 24.627 -2.930 -25.632 1.00 93.50 83 GLU A O 1
ATOM 702 N N . PHE A 1 84 ? 24.378 -3.915 -23.631 1.00 91.75 84 PHE A N 1
ATOM 703 C CA . PHE A 1 84 ? 24.925 -2.812 -22.846 1.00 91.75 84 PHE A CA 1
ATOM 704 C C . PHE A 1 84 ? 26.430 -2.971 -22.593 1.00 91.75 84 PHE A C 1
ATOM 706 O O . PHE A 1 84 ? 27.213 -2.050 -22.842 1.00 91.75 84 PHE A O 1
ATOM 713 N N . PHE A 1 85 ? 26.861 -4.135 -22.094 1.00 94.38 85 PHE A N 1
ATOM 714 C CA . PHE A 1 85 ? 28.231 -4.299 -21.607 1.00 94.38 85 PHE A CA 1
ATOM 715 C C . PHE A 1 85 ? 29.274 -4.308 -22.726 1.00 94.38 85 PHE A C 1
ATOM 717 O O . PHE A 1 85 ? 30.349 -3.747 -22.527 1.00 94.38 85 PHE A O 1
ATOM 724 N N . ILE A 1 86 ? 28.987 -4.883 -23.901 1.00 94.25 86 ILE A N 1
ATOM 725 C CA . ILE A 1 86 ? 29.948 -4.912 -25.015 1.00 94.25 86 ILE A CA 1
ATOM 726 C C . ILE A 1 86 ? 30.318 -3.493 -25.474 1.00 94.25 86 ILE A C 1
ATOM 728 O O . ILE A 1 86 ? 31.505 -3.156 -25.418 1.00 94.25 86 ILE A O 1
ATOM 732 N N . PRO A 1 87 ? 29.373 -2.630 -25.903 1.00 94.50 87 PRO A N 1
ATOM 733 C CA . PRO A 1 87 ? 29.728 -1.279 -26.334 1.00 94.50 87 PRO A CA 1
ATOM 734 C C . PRO A 1 87 ? 30.329 -0.448 -25.195 1.00 94.50 87 PRO A C 1
ATOM 736 O O . PRO A 1 87 ? 31.254 0.331 -25.433 1.00 94.50 87 PRO A O 1
ATOM 739 N N . TYR A 1 88 ? 29.874 -0.643 -23.953 1.00 94.25 88 TYR A N 1
ATOM 740 C CA . TYR A 1 88 ? 30.421 0.074 -22.804 1.00 94.25 88 TYR A CA 1
ATOM 741 C C . TYR A 1 88 ? 31.890 -0.287 -22.537 1.00 94.25 88 TYR A C 1
ATOM 743 O O . TYR A 1 88 ? 32.736 0.606 -22.456 1.00 94.25 88 TYR A O 1
ATOM 751 N N . VAL A 1 89 ? 32.230 -1.577 -22.478 1.00 95.00 89 VAL A N 1
ATOM 752 C CA . VAL A 1 89 ? 33.615 -2.033 -22.278 1.00 95.00 89 VAL A CA 1
ATOM 753 C C . VAL A 1 89 ? 34.519 -1.534 -23.404 1.00 95.00 89 VAL A C 1
ATOM 755 O O . VAL A 1 89 ? 35.603 -1.025 -23.125 1.00 95.00 89 VAL A O 1
ATOM 758 N N . TRP A 1 90 ? 34.070 -1.589 -24.662 1.00 91.31 90 TRP A N 1
ATOM 759 C CA . TRP A 1 90 ? 34.843 -1.038 -25.780 1.00 91.31 90 TRP A CA 1
ATOM 760 C C . TRP A 1 90 ? 35.051 0.472 -25.672 1.00 91.31 90 TRP A C 1
ATOM 762 O O . TRP A 1 90 ? 36.141 0.951 -25.986 1.00 91.31 90 TRP A O 1
ATOM 772 N N . SER A 1 91 ? 34.064 1.224 -25.173 1.00 88.62 91 SER A N 1
ATOM 773 C CA . SER A 1 91 ? 34.236 2.660 -24.934 1.00 88.62 91 SER A CA 1
ATOM 774 C C . SER A 1 91 ? 35.278 2.941 -23.846 1.00 88.62 91 SER A C 1
ATOM 776 O O . SER A 1 91 ? 36.142 3.794 -24.041 1.00 88.62 91 SER A O 1
ATOM 778 N N . LEU A 1 92 ? 35.283 2.165 -22.756 1.00 91.75 92 LEU A N 1
ATOM 779 C CA . LEU A 1 92 ? 36.298 2.264 -21.706 1.00 91.75 92 LEU A CA 1
ATOM 780 C C . LEU A 1 92 ? 37.691 1.925 -22.233 1.00 91.75 92 LEU A C 1
ATOM 782 O O . LEU A 1 92 ? 38.638 2.663 -21.980 1.00 91.75 92 LEU A O 1
ATOM 786 N N . VAL A 1 93 ? 37.822 0.839 -22.997 1.00 89.00 93 VAL A N 1
ATOM 787 C CA . VAL A 1 93 ? 39.096 0.462 -23.620 1.00 89.00 93 VAL A CA 1
ATOM 788 C C . VAL A 1 93 ? 39.566 1.575 -24.551 1.00 89.00 93 VAL A C 1
ATOM 790 O O . VAL A 1 93 ? 40.708 2.012 -24.438 1.00 89.00 93 VAL A O 1
ATOM 793 N N . SER A 1 94 ? 38.699 2.098 -25.419 1.00 83.38 94 SER A N 1
ATOM 794 C CA . SER A 1 94 ? 39.051 3.194 -26.326 1.00 83.38 94 SER A CA 1
ATOM 795 C C . SER A 1 94 ? 39.494 4.459 -25.585 1.00 83.38 94 SER A C 1
ATOM 797 O O . SER A 1 94 ? 40.381 5.152 -26.072 1.00 83.38 94 SER A O 1
ATOM 799 N N . GLN A 1 95 ? 38.886 4.775 -24.442 1.00 84.38 95 GLN A N 1
ATOM 800 C CA . GLN A 1 95 ? 39.188 5.990 -23.680 1.00 84.38 95 GLN A CA 1
ATOM 801 C C . GLN A 1 95 ? 40.421 5.848 -22.783 1.00 84.38 95 GLN A C 1
ATOM 803 O O . GLN A 1 95 ? 41.155 6.815 -22.603 1.00 84.38 95 GLN A O 1
ATOM 808 N N . LEU A 1 96 ? 40.642 4.668 -22.199 1.00 88.38 96 LEU A N 1
ATOM 809 C CA . LEU A 1 96 ? 41.601 4.481 -21.105 1.00 88.38 96 LEU A CA 1
ATOM 810 C C . LEU A 1 96 ? 42.867 3.720 -21.508 1.00 88.38 96 LEU A C 1
ATOM 812 O O . LEU A 1 96 ? 43.862 3.785 -20.791 1.00 88.38 96 LEU A O 1
ATOM 816 N N . SER A 1 97 ? 42.865 2.993 -22.628 1.00 82.50 97 SER A N 1
ATOM 817 C CA . SER A 1 97 ? 44.013 2.153 -23.009 1.00 82.50 97 SER A CA 1
ATOM 818 C C . SER A 1 97 ? 45.210 2.931 -23.569 1.00 82.50 97 SER A C 1
ATOM 820 O O . SER A 1 97 ? 46.256 2.327 -23.796 1.00 82.50 97 SER A O 1
ATOM 822 N N . ASN A 1 98 ? 45.083 4.246 -23.814 1.00 73.38 98 ASN A N 1
ATOM 823 C CA . ASN A 1 98 ? 46.068 5.061 -24.547 1.00 73.38 98 ASN A CA 1
ATOM 824 C C . ASN A 1 98 ? 46.504 4.437 -25.891 1.00 73.38 98 ASN A C 1
ATOM 826 O O . ASN A 1 98 ? 47.562 4.768 -26.427 1.00 73.38 9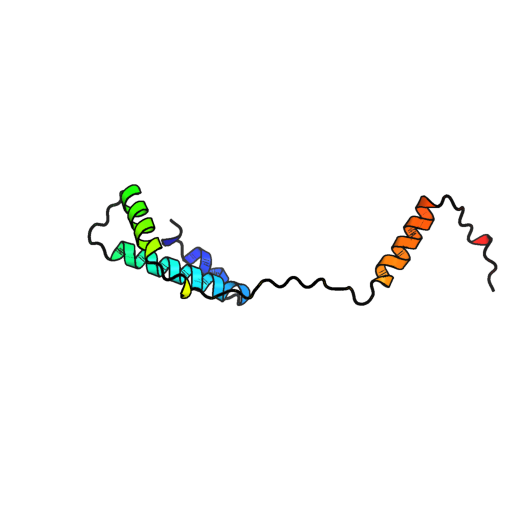8 ASN A O 1
ATOM 830 N N . MET A 1 99 ? 45.697 3.528 -26.447 1.00 69.25 99 MET A N 1
ATOM 831 C CA . MET A 1 99 ? 45.947 2.915 -27.743 1.00 69.25 99 MET A CA 1
ATOM 832 C C . MET A 1 99 ? 45.466 3.861 -28.841 1.00 69.25 99 MET A C 1
ATOM 834 O O . MET A 1 99 ? 44.310 4.284 -28.855 1.00 69.25 99 MET A O 1
ATOM 838 N N . TYR A 1 100 ? 46.357 4.190 -29.774 1.00 68.69 100 TYR A N 1
ATOM 839 C CA . TYR A 1 100 ? 45.995 4.919 -30.983 1.00 68.69 100 TYR A CA 1
ATOM 840 C C . TYR A 1 100 ? 45.302 3.954 -31.954 1.00 68.69 100 TYR A C 1
ATOM 842 O O . TYR A 1 100 ? 45.954 3.152 -32.624 1.00 68.69 100 TYR A O 1
ATOM 850 N N . TRP A 1 101 ? 43.970 3.991 -31.982 1.00 68.50 101 TRP A N 1
ATOM 851 C CA . TRP A 1 101 ? 43.152 3.188 -32.889 1.00 68.50 101 TRP A CA 1
ATOM 852 C C . TRP A 1 101 ? 43.077 3.868 -34.263 1.00 68.50 101 TRP A C 1
ATOM 854 O O . TRP A 1 101 ? 42.177 4.665 -34.518 1.00 68.50 101 TRP A O 1
ATOM 864 N N . ASP A 1 102 ? 44.033 3.571 -35.146 1.00 66.06 102 ASP A N 1
ATOM 865 C CA . ASP A 1 102 ? 43.991 4.026 -36.539 1.00 66.06 102 ASP A CA 1
ATOM 866 C C . ASP A 1 102 ? 43.196 3.042 -37.399 1.00 66.06 102 ASP A C 1
ATOM 868 O O . ASP A 1 102 ? 43.637 1.917 -37.659 1.00 66.06 102 ASP A O 1
ATOM 872 N N . SER A 1 103 ? 42.025 3.472 -37.866 1.00 65.25 103 SER A N 1
ATOM 873 C CA . SER A 1 103 ? 41.184 2.656 -38.736 1.00 65.25 103 SER A CA 1
ATOM 874 C C . SER A 1 103 ? 41.853 2.321 -40.077 1.00 65.25 103 SER A C 1
ATOM 876 O O . SER A 1 103 ? 41.497 1.317 -40.693 1.00 65.25 103 SER A O 1
ATOM 878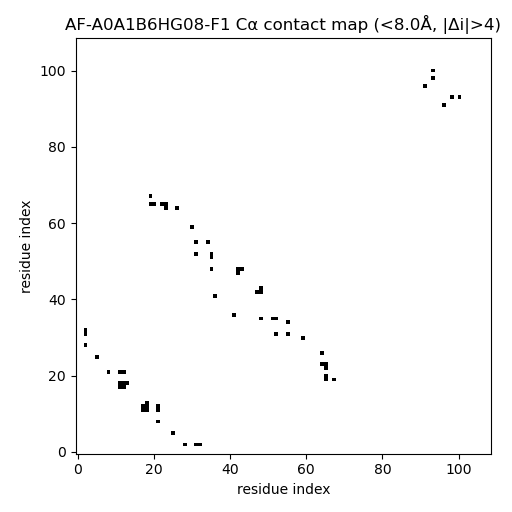 N N . ALA A 1 104 ? 42.853 3.102 -40.505 1.00 67.31 104 ALA A N 1
ATOM 879 C CA . ALA A 1 104 ? 43.599 2.881 -41.740 1.00 67.31 104 ALA A CA 1
ATOM 880 C C . ALA A 1 104 ? 44.618 1.729 -41.651 1.00 67.31 104 ALA A C 1
ATOM 882 O O . ALA A 1 104 ? 45.091 1.253 -42.683 1.00 67.31 104 ALA A O 1
ATOM 883 N N . LEU A 1 105 ? 44.960 1.262 -40.442 1.00 63.03 105 LEU A N 1
ATOM 884 C CA . LEU A 1 105 ? 45.881 0.135 -40.242 1.00 63.03 105 LEU A CA 1
ATOM 885 C C . LEU A 1 105 ? 45.186 -1.231 -40.306 1.00 63.03 105 LEU A C 1
ATOM 887 O O . LEU A 1 105 ? 45.860 -2.260 -40.413 1.00 63.03 105 LEU A O 1
ATOM 891 N N . PHE A 1 106 ? 43.852 -1.271 -40.271 1.00 67.44 106 PHE A N 1
ATOM 892 C CA . PHE A 1 106 ? 43.120 -2.517 -40.459 1.00 67.44 106 PHE A CA 1
ATOM 893 C C . PHE A 1 106 ? 43.033 -2.829 -41.953 1.00 67.44 106 PHE A C 1
ATOM 895 O O . PHE A 1 106 ? 42.389 -2.114 -42.719 1.00 67.4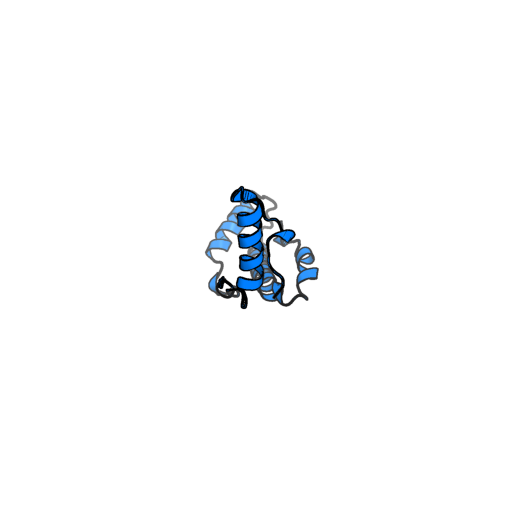4 106 PHE A O 1
ATOM 902 N N . LYS A 1 107 ? 43.683 -3.918 -42.384 1.00 63.19 107 LYS A N 1
ATOM 903 C CA . LYS A 1 107 ? 43.488 -4.447 -43.738 1.00 63.19 107 LYS A CA 1
ATOM 904 C C . LYS A 1 107 ? 42.011 -4.793 -43.921 1.00 63.19 107 LYS A C 1
ATOM 906 O O . LYS A 1 107 ? 41.499 -5.666 -43.224 1.00 63.19 107 LYS A O 1
ATOM 911 N N . GLN A 1 108 ? 41.359 -4.135 -44.876 1.00 58.56 108 GLN A N 1
ATOM 912 C CA . GLN A 1 108 ? 40.112 -4.635 -45.446 1.00 58.56 108 GLN A CA 1
ATOM 913 C C . GLN A 1 108 ? 40.413 -5.985 -46.108 1.00 58.56 108 GLN A C 1
ATOM 915 O O . GLN A 1 108 ? 41.218 -6.048 -47.040 1.00 58.56 108 GLN A O 1
ATOM 920 N N . CYS A 1 109 ? 39.836 -7.050 -45.557 1.00 51.44 109 CYS A N 1
ATOM 921 C CA . CYS A 1 109 ? 39.760 -8.355 -46.207 1.00 51.44 109 CYS A CA 1
ATOM 922 C C . CYS A 1 109 ? 38.657 -8.348 -47.266 1.00 51.44 109 CYS A C 1
ATOM 924 O O . CYS A 1 109 ? 37.606 -7.718 -47.004 1.00 51.44 109 CYS A O 1
#

Secondary structure (DSSP, 8-state):
-GGG-GGGGGGGTT-TTTHHHHHHHHHHHHHHHHHHHSSS-----HHHHHHHHHHHHHT--GGGSPPPPP--------S-THHHHHHHHHHHHHHHS-----GGGS---

Sequence (109 aa):
TLLYKRQVFEPFQQDPAFQDVIQNINMVIDFFTSKLEKEESQSTDVNVVMSRVQQAAIQWPTERLKKFPELKFKYVEEDKPEEFFIPYVWSLVSQLSNMYWDSALFKQC

Foldseek 3Di:
DVLPVLVVCVVVCPPPVCVLVNVQVVVLSVQLVCQQVPDPDPPPDPVVSVVSSVVSVVVDPPVPRDDDPPPDDDDPDDPCCCVPPVVVVVVCCVVPVPDDDDPVPDDDD

Organism: NCBI:txid320908

Mean predicted aligned error: 13.17 Å

pLDDT: mean 82.77, std 10.82, range [51.44, 95.0]